Protein AF-A0A7J4B0F9-F1 (afdb_monomer_lite)

Sequence (61 aa):
MPAPRKMPLIITGSVKTSVARAVVRSGSGRITINGFPAENWLYNPYRMLALTPVTLAPEHF

pLDDT: mean 83.98, std 9.46, range [50.41, 96.25]

Foldseek 3Di:
DPDPPPDWDWDWDDDDHDIDIDTHDPDDPFDDDVNHGLCPPPDDVVSCVVCVVCVVCVVVD

Secondary structure (DSSP, 8-state):
-PPP--PPEEEEEEETTEEEEEEE-SSS---EETTEEGGG-S-HHHHHHHHHHHHH-GGG-

Radius of gyration: 13.82 Å; chains: 1; bounding box: 41×22×30 Å

Structure (mmCIF, N/CA/C/O backbone):
data_AF-A0A7J4B0F9-F1
#
_entry.id   AF-A0A7J4B0F9-F1
#
loop_
_atom_site.group_PDB
_atom_site.id
_atom_site.type_symbol
_atom_site.label_atom_id
_atom_site.label_alt_id
_atom_site.label_comp_id
_atom_site.label_asym_id
_atom_site.label_entity_id
_atom_site.label_seq_id
_atom_site.pdbx_PDB_ins_code
_atom_site.Cartn_x
_atom_site.Cartn_y
_atom_site.Cartn_z
_atom_site.occupancy
_atom_site.B_iso_or_equiv
_atom_site.auth_seq_id
_atom_site.auth_comp_id
_atom_site.auth_asym_id
_atom_site.auth_atom_id
_atom_site.pdbx_PDB_model_num
ATOM 1 N N . MET A 1 1 ? -32.076 9.999 15.210 1.00 50.41 1 MET A N 1
ATOM 2 C CA . MET A 1 1 ? -30.947 10.903 14.892 1.00 50.41 1 MET A CA 1
ATOM 3 C C . MET A 1 1 ? -30.055 10.208 13.875 1.00 50.41 1 MET A C 1
ATOM 5 O O . MET A 1 1 ? -29.668 9.079 14.154 1.00 50.41 1 MET A O 1
ATOM 9 N N . PRO A 1 2 ? -29.773 10.786 12.696 1.00 58.91 2 PRO A N 1
ATOM 10 C CA . PRO A 1 2 ? -28.803 10.187 11.785 1.00 58.91 2 PRO A CA 1
ATOM 11 C C . PRO A 1 2 ? -27.410 10.218 12.431 1.00 58.91 2 PRO A C 1
ATOM 13 O O . PRO A 1 2 ? -27.023 11.225 13.021 1.00 58.91 2 PRO A O 1
ATOM 16 N N . ALA A 1 3 ? -26.685 9.100 12.357 1.00 65.50 3 ALA A N 1
ATOM 17 C CA . ALA A 1 3 ? -25.343 8.960 12.915 1.00 65.50 3 ALA A CA 1
ATOM 18 C C . ALA A 1 3 ? -24.387 10.028 12.342 1.00 65.50 3 ALA A C 1
ATOM 20 O O . ALA A 1 3 ? -24.521 10.392 11.167 1.00 65.50 3 ALA A O 1
ATOM 21 N N . PRO A 1 4 ? -23.419 10.536 13.131 1.00 65.88 4 PRO A N 1
ATOM 22 C CA . PRO A 1 4 ? -22.481 11.545 12.658 1.00 65.88 4 PRO A CA 1
ATOM 23 C C . PRO A 1 4 ? -21.740 11.019 11.426 1.00 65.88 4 PRO A C 1
ATOM 25 O O . PRO A 1 4 ? -21.073 9.983 11.475 1.00 65.88 4 PRO A O 1
ATOM 28 N N . ARG A 1 5 ? -21.867 11.730 10.301 1.00 60.91 5 ARG A N 1
ATOM 29 C CA . ARG A 1 5 ? -21.130 11.439 9.068 1.00 60.91 5 ARG A CA 1
ATOM 30 C C .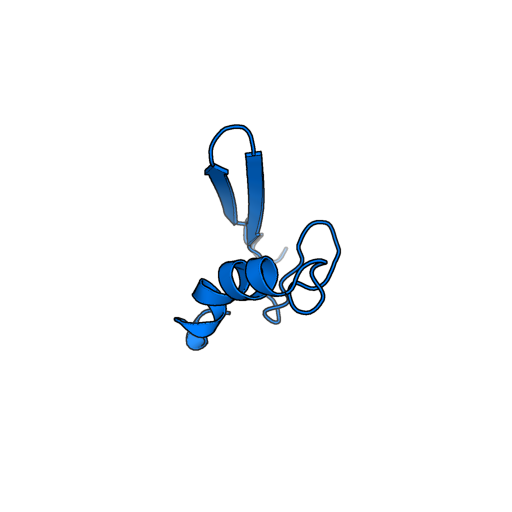 ARG A 1 5 ? -19.646 11.694 9.333 1.00 60.91 5 ARG A C 1
ATOM 32 O O . ARG A 1 5 ? -19.180 12.817 9.173 1.00 60.91 5 ARG A O 1
ATOM 39 N N . LYS A 1 6 ? -18.896 10.670 9.753 1.00 67.44 6 LYS A N 1
ATOM 40 C CA . LYS A 1 6 ? -17.429 10.737 9.767 1.00 67.44 6 LYS A CA 1
ATOM 41 C C . LYS A 1 6 ? -16.969 10.855 8.318 1.00 67.44 6 LYS A C 1
ATOM 43 O O . LYS A 1 6 ? -17.029 9.893 7.553 1.00 67.44 6 LYS A O 1
ATOM 48 N N . MET A 1 7 ? -16.606 12.071 7.932 1.00 72.88 7 MET A N 1
ATOM 49 C CA . MET A 1 7 ? -16.155 12.387 6.586 1.00 72.88 7 MET A CA 1
ATOM 50 C C . MET A 1 7 ? -14.856 11.610 6.318 1.00 72.88 7 MET A C 1
ATOM 52 O O . MET A 1 7 ? -13.961 11.637 7.164 1.00 72.88 7 MET A O 1
ATOM 56 N N . PRO A 1 8 ? -14.751 10.865 5.205 1.00 79.56 8 PRO A N 1
ATOM 57 C CA . PRO A 1 8 ? -13.530 10.138 4.892 1.00 79.56 8 PRO A CA 1
ATOM 58 C C . PRO A 1 8 ? -12.397 11.131 4.625 1.00 79.56 8 PRO A C 1
ATOM 60 O O . PRO A 1 8 ? -12.576 12.089 3.871 1.00 79.56 8 PRO A O 1
ATOM 63 N N . LEU A 1 9 ? -11.231 10.892 5.225 1.00 86.62 9 LEU A N 1
ATOM 64 C CA . LEU A 1 9 ? -10.042 11.688 4.950 1.00 86.62 9 LEU A CA 1
ATOM 65 C C . LEU A 1 9 ? -9.465 11.228 3.610 1.00 86.62 9 LEU A C 1
ATOM 67 O O . LEU A 1 9 ? -9.199 10.042 3.415 1.00 86.62 9 LEU A O 1
ATOM 71 N N . ILE A 1 10 ? -9.296 12.161 2.677 1.00 90.56 10 ILE A N 1
ATOM 72 C CA . ILE A 1 10 ? -8.721 11.880 1.362 1.00 90.56 10 ILE A CA 1
ATOM 73 C C . ILE A 1 10 ? -7.338 12.509 1.326 1.00 90.56 10 ILE A C 1
ATOM 75 O O . ILE A 1 10 ? -7.202 13.728 1.389 1.00 90.56 10 ILE A O 1
ATOM 79 N N . ILE A 1 11 ? -6.323 11.666 1.208 1.00 92.88 11 ILE A N 1
ATOM 80 C CA . ILE A 1 11 ? -4.928 12.077 1.075 1.00 92.88 11 ILE A CA 1
ATOM 81 C C . ILE A 1 11 ? -4.422 11.690 -0.310 1.00 92.88 11 ILE A C 1
ATOM 83 O O . ILE A 1 11 ? -4.838 10.687 -0.893 1.00 92.88 11 ILE A O 1
ATOM 87 N N . THR A 1 12 ? -3.537 12.513 -0.861 1.00 93.00 12 THR A N 1
ATOM 88 C CA . THR A 1 12 ? -2.931 12.268 -2.171 1.00 93.00 12 THR A CA 1
ATOM 89 C C . THR A 1 12 ? -1.420 12.254 -2.011 1.00 93.00 12 THR A C 1
ATOM 91 O O . THR A 1 12 ? -0.862 13.151 -1.387 1.00 93.00 12 THR A O 1
ATOM 94 N N . GLY A 1 13 ? -0.769 11.237 -2.568 1.00 92.75 13 GLY A N 1
ATOM 95 C CA . GLY A 1 13 ? 0.682 11.150 -2.682 1.00 92.75 13 GLY A CA 1
ATOM 96 C C . GLY A 1 13 ? 1.077 11.094 -4.151 1.00 92.75 13 GLY A C 1
ATOM 97 O O . GLY A 1 13 ? 0.402 10.447 -4.951 1.00 92.75 13 GLY A O 1
ATOM 98 N N . SER A 1 14 ? 2.159 11.768 -4.522 1.00 94.44 14 SER A N 1
ATOM 99 C CA . SER A 1 14 ? 2.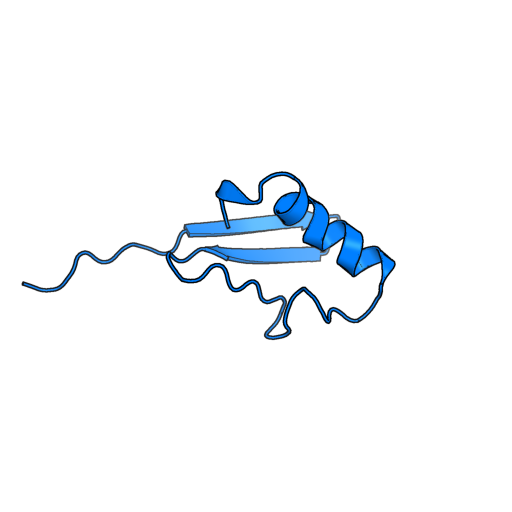638 11.801 -5.904 1.00 94.44 14 SER A CA 1
ATOM 100 C C . SER A 1 14 ? 4.147 11.638 -5.967 1.00 94.44 14 SER A C 1
ATOM 102 O O . SER A 1 14 ? 4.869 12.257 -5.188 1.00 94.44 14 SER A O 1
ATOM 104 N N . VAL A 1 15 ? 4.623 10.847 -6.926 1.00 93.50 15 VAL A N 1
ATOM 105 C CA . VAL A 1 15 ? 6.047 10.696 -7.242 1.00 93.50 15 VAL A CA 1
ATOM 106 C C . VAL A 1 15 ? 6.205 10.731 -8.758 1.00 93.50 15 VAL A C 1
ATOM 108 O O . VAL A 1 15 ? 5.628 9.902 -9.460 1.00 93.50 15 VAL A O 1
ATOM 111 N N . LYS A 1 16 ? 7.019 11.665 -9.269 1.00 94.56 16 LYS A N 1
ATOM 112 C CA . LYS A 1 16 ? 7.193 11.918 -10.712 1.00 94.56 16 LYS A CA 1
ATOM 113 C C . LYS A 1 16 ? 5.838 12.165 -11.398 1.00 94.56 16 LYS A C 1
ATOM 115 O O . LYS A 1 16 ? 5.216 13.188 -11.147 1.00 94.56 16 LYS A O 1
ATOM 120 N N . THR A 1 17 ? 5.391 11.234 -12.241 1.00 96.25 17 THR A N 1
ATOM 121 C CA . THR A 1 17 ? 4.112 11.274 -12.967 1.00 96.25 17 THR A CA 1
ATOM 122 C C . THR A 1 17 ? 3.017 10.434 -12.307 1.00 96.25 17 THR A C 1
ATOM 124 O O . THR A 1 17 ? 1.856 10.525 -12.698 1.00 96.25 17 THR A O 1
ATOM 127 N N . SER A 1 18 ? 3.361 9.620 -11.308 1.00 91.94 18 SER A N 1
ATOM 128 C CA . SER A 1 18 ? 2.426 8.722 -10.635 1.00 91.94 18 SER A CA 1
ATOM 129 C C . SER A 1 18 ? 1.721 9.435 -9.487 1.00 91.94 18 SER A C 1
ATOM 131 O O . SER A 1 18 ? 2.373 10.033 -8.629 1.00 91.94 18 SER A O 1
ATOM 133 N N . VAL A 1 19 ? 0.392 9.320 -9.437 1.00 92.88 19 VAL A N 1
ATOM 134 C CA . VAL A 1 19 ? -0.456 9.894 -8.3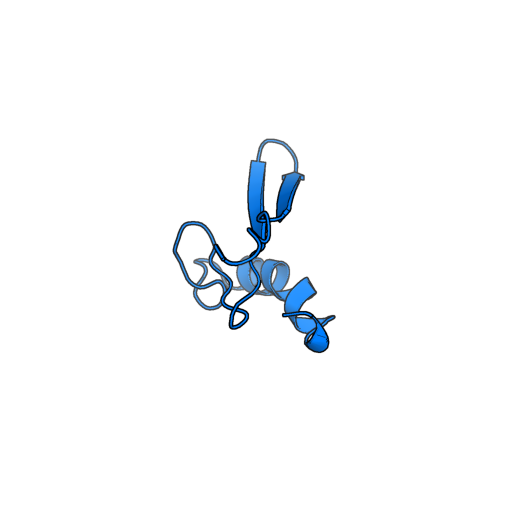83 1.00 92.88 19 VAL A CA 1
ATOM 135 C C . VAL A 1 19 ? -1.283 8.788 -7.738 1.00 92.88 19 VAL A C 1
ATOM 137 O O . VAL A 1 19 ? -1.990 8.053 -8.424 1.00 92.88 19 VAL A O 1
ATOM 140 N N . ALA A 1 20 ? -1.222 8.689 -6.414 1.00 92.56 20 ALA A N 1
ATOM 141 C CA . ALA A 1 20 ? -2.010 7.769 -5.609 1.00 92.56 20 ALA A CA 1
ATOM 142 C C . ALA A 1 20 ? -2.958 8.556 -4.699 1.00 92.56 20 ALA A C 1
ATOM 144 O O . ALA A 1 20 ? -2.553 9.506 -4.028 1.00 92.56 20 ALA A O 1
ATOM 145 N N . ARG A 1 21 ? -4.228 8.147 -4.656 1.00 92.25 21 ARG A N 1
ATOM 146 C CA . ARG A 1 21 ? -5.240 8.697 -3.746 1.00 92.25 21 ARG A CA 1
ATOM 147 C C . ARG A 1 21 ? -5.626 7.641 -2.726 1.00 92.25 21 ARG A C 1
ATOM 149 O O . ARG A 1 21 ? -6.156 6.598 -3.100 1.00 92.25 21 ARG A O 1
ATOM 156 N N . ALA A 1 22 ? -5.389 7.929 -1.453 1.00 91.25 22 ALA A N 1
ATOM 157 C CA . ALA A 1 22 ? -5.800 7.077 -0.350 1.00 91.25 22 ALA A CA 1
ATOM 158 C C . ALA A 1 22 ? -7.029 7.677 0.338 1.00 91.25 22 ALA A C 1
ATOM 160 O O . ALA A 1 22 ? -7.079 8.863 0.670 1.00 91.25 22 ALA A O 1
ATOM 161 N N . VAL A 1 23 ? -8.038 6.831 0.525 1.00 90.00 23 VAL A N 1
ATOM 162 C CA . VAL A 1 23 ? -9.284 7.167 1.211 1.00 90.00 23 VAL A CA 1
ATOM 163 C C . VAL A 1 23 ? -9.254 6.466 2.557 1.00 90.00 23 VAL A C 1
ATOM 165 O O . VAL A 1 23 ? -9.410 5.249 2.628 1.00 90.00 23 VAL A O 1
ATOM 168 N N . VAL A 1 24 ? -9.055 7.235 3.622 1.00 87.75 24 VAL A N 1
ATOM 169 C CA . VAL A 1 24 ? -8.977 6.715 4.985 1.00 87.75 24 VAL A CA 1
ATOM 170 C C . VAL A 1 24 ? -10.364 6.767 5.611 1.00 87.75 24 VAL A C 1
ATOM 172 O O . VAL A 1 24 ? -11.025 7.809 5.660 1.00 87.75 24 VAL A O 1
ATOM 175 N N . ARG A 1 25 ? -10.818 5.605 6.075 1.00 86.56 25 ARG A N 1
ATOM 176 C CA . ARG A 1 25 ? -12.087 5.420 6.779 1.00 86.56 25 ARG A CA 1
ATOM 177 C C . ARG A 1 25 ? -11.806 4.701 8.089 1.00 86.56 25 ARG A C 1
ATOM 179 O O . ARG A 1 25 ? -10.964 3.813 8.133 1.00 86.56 25 ARG A O 1
ATOM 186 N N . SER A 1 26 ? -12.534 5.070 9.138 1.00 82.31 26 SER A N 1
ATOM 187 C CA . SER A 1 26 ? -12.513 4.322 10.397 1.00 82.31 26 SER A CA 1
ATOM 188 C C . SER A 1 26 ? -13.113 2.934 10.146 1.00 82.31 26 SER A C 1
ATOM 190 O O . SER A 1 26 ? -14.225 2.835 9.627 1.00 82.31 26 SER A O 1
ATOM 192 N N . GLY A 1 27 ? -12.355 1.880 10.444 1.00 82.25 27 GLY A N 1
ATOM 193 C CA . GLY A 1 27 ? -12.711 0.499 10.128 1.00 82.25 27 GLY A CA 1
ATOM 194 C C . GLY A 1 27 ? -11.698 -0.493 10.696 1.00 82.25 27 GLY A C 1
ATOM 195 O O . GLY A 1 27 ? -10.935 -0.154 11.590 1.00 82.25 27 GLY A O 1
ATOM 196 N N . SER A 1 28 ? -11.693 -1.714 10.164 1.00 80.62 28 SER A N 1
ATOM 197 C CA . SER A 1 28 ? -10.897 -2.848 10.655 1.00 80.62 28 SER A CA 1
ATOM 198 C C . SER A 1 28 ? -9.442 -2.882 10.151 1.00 80.62 28 SER A C 1
ATOM 200 O O . SER A 1 28 ? -8.894 -3.970 10.004 1.00 80.62 28 SER A O 1
ATOM 202 N N . GLY A 1 29 ? -8.866 -1.745 9.751 1.00 82.56 29 GLY A N 1
ATOM 203 C CA . GLY A 1 29 ? -7.468 -1.690 9.292 1.00 82.56 29 GLY A CA 1
ATOM 204 C C . GLY A 1 29 ? -7.170 -2.308 7.922 1.00 82.56 29 GLY A C 1
ATOM 205 O O . GLY A 1 29 ? -6.015 -2.530 7.572 1.00 82.56 29 GLY A O 1
ATOM 206 N N . ARG A 1 30 ? -8.188 -2.614 7.105 1.00 87.19 30 ARG A N 1
ATOM 207 C CA . ARG A 1 30 ? -7.971 -3.251 5.796 1.00 87.19 30 ARG A CA 1
ATOM 208 C C . ARG A 1 30 ? -7.405 -2.258 4.779 1.00 87.19 30 ARG A C 1
ATOM 210 O O . ARG A 1 30 ? -8.082 -1.297 4.409 1.00 87.19 30 ARG A O 1
ATOM 217 N N . ILE A 1 31 ? -6.214 -2.548 4.258 1.00 89.06 31 ILE A N 1
ATOM 218 C CA . ILE A 1 31 ? -5.531 -1.719 3.260 1.00 89.06 31 ILE A CA 1
ATOM 219 C C . ILE A 1 31 ? -5.606 -2.394 1.890 1.00 89.06 31 ILE A C 1
ATOM 221 O O . ILE A 1 31 ? -5.248 -3.559 1.718 1.00 89.06 31 ILE A O 1
ATOM 225 N N . THR A 1 32 ? -6.070 -1.648 0.890 1.00 89.94 32 THR A N 1
ATOM 226 C CA . THR A 1 32 ? -6.164 -2.132 -0.491 1.00 89.94 32 THR A CA 1
ATOM 227 C C . THR A 1 32 ? -5.579 -1.129 -1.468 1.00 89.94 32 THR A C 1
ATOM 229 O O . THR A 1 32 ? -5.864 0.065 -1.376 1.00 89.94 32 THR A O 1
ATOM 232 N N . ILE A 1 33 ? -4.834 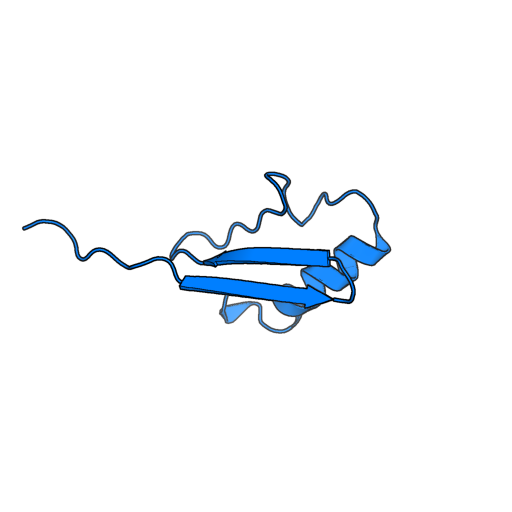-1.624 -2.452 1.00 89.38 33 ILE A N 1
ATOM 233 C CA . ILE A 1 33 ? -4.250 -0.855 -3.549 1.00 89.38 33 ILE A CA 1
ATOM 234 C C . ILE A 1 33 ? -4.988 -1.259 -4.824 1.00 89.38 33 ILE A C 1
ATOM 236 O O . ILE A 1 33 ? -4.920 -2.412 -5.242 1.00 89.38 33 ILE A O 1
ATOM 240 N N . ASN A 1 34 ? -5.728 -0.331 -5.436 1.00 87.88 34 ASN A N 1
ATOM 241 C CA . ASN A 1 34 ? -6.536 -0.595 -6.638 1.00 87.88 34 ASN A CA 1
ATOM 242 C C . ASN A 1 34 ? -7.460 -1.828 -6.511 1.00 87.88 34 ASN A C 1
ATOM 244 O O . ASN A 1 34 ? -7.666 -2.559 -7.475 1.00 87.88 34 ASN A O 1
ATOM 248 N N . GLY A 1 35 ? -7.994 -2.081 -5.309 1.00 86.56 35 GLY A N 1
ATOM 249 C CA . GLY A 1 35 ? -8.868 -3.225 -5.015 1.00 86.56 35 GLY A CA 1
ATOM 250 C C . GLY A 1 35 ? -8.145 -4.521 -4.627 1.00 86.56 35 GLY A C 1
ATOM 251 O O . GLY A 1 35 ? -8.791 -5.442 -4.131 1.00 86.56 35 GLY A O 1
ATOM 252 N N . PHE A 1 36 ? -6.820 -4.585 -4.764 1.00 88.00 36 PHE A N 1
ATOM 253 C CA . PHE A 1 36 ? -6.018 -5.723 -4.317 1.00 88.00 36 PHE A CA 1
ATOM 254 C C . PHE A 1 36 ? -5.530 -5.525 -2.876 1.00 88.00 36 PHE A C 1
ATOM 256 O O . PHE A 1 36 ? -5.175 -4.401 -2.512 1.00 88.00 36 PHE A O 1
ATOM 263 N N . PRO A 1 37 ? -5.485 -6.580 -2.042 1.00 88.25 37 PRO A N 1
ATOM 264 C CA . PRO A 1 37 ? -4.857 -6.511 -0.724 1.00 88.25 37 PRO A CA 1
ATOM 265 C C . PRO A 1 37 ? -3.384 -6.107 -0.840 1.00 88.25 37 PRO A C 1
ATOM 267 O O . PRO A 1 37 ? -2.671 -6.615 -1.712 1.00 88.25 37 PRO A O 1
ATOM 270 N N . ALA A 1 38 ? -2.926 -5.197 0.023 1.00 85.94 38 ALA A N 1
ATOM 271 C CA . ALA A 1 38 ? -1.549 -4.698 -0.016 1.00 85.94 38 ALA A CA 1
ATOM 272 C C . ALA A 1 38 ? -0.513 -5.823 0.183 1.00 85.94 38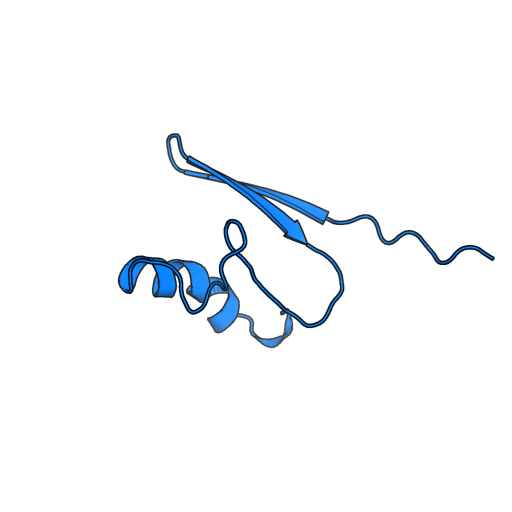 ALA A C 1
ATOM 274 O O . ALA A 1 38 ? 0.581 -5.775 -0.377 1.00 85.94 38 ALA A O 1
ATOM 275 N N . GLU A 1 39 ? -0.883 -6.882 0.906 1.00 84.56 39 GLU A N 1
ATOM 276 C CA . GLU A 1 39 ? -0.055 -8.057 1.179 1.00 84.56 39 GLU A CA 1
ATOM 277 C C . GLU A 1 39 ? 0.218 -8.902 -0.073 1.00 84.56 39 GLU A C 1
ATOM 279 O O . GLU A 1 39 ? 1.201 -9.642 -0.111 1.00 84.56 39 GLU A O 1
ATOM 284 N N . ASN A 1 40 ? -0.622 -8.793 -1.105 1.00 84.50 40 ASN A N 1
ATOM 285 C CA . ASN A 1 40 ? -0.513 -9.572 -2.339 1.00 84.50 40 ASN A CA 1
ATOM 286 C C . ASN A 1 40 ? -0.183 -8.701 -3.562 1.00 84.50 40 ASN A C 1
ATOM 288 O O . ASN A 1 40 ? -0.519 -9.039 -4.697 1.00 84.50 40 ASN A O 1
ATOM 292 N N . TRP A 1 41 ? 0.428 -7.534 -3.346 1.00 83.69 41 TRP A N 1
ATOM 293 C CA . TRP A 1 41 ? 0.746 -6.631 -4.445 1.00 83.69 41 TRP A CA 1
ATOM 294 C C . TRP A 1 41 ? 1.889 -7.177 -5.323 1.00 83.69 41 TRP A C 1
ATOM 296 O O . TRP A 1 41 ? 2.880 -7.691 -4.808 1.00 83.69 41 TRP A O 1
ATOM 306 N N . LEU A 1 42 ? 1.732 -7.048 -6.649 1.00 74.12 42 LEU A N 1
ATOM 307 C CA . LEU A 1 42 ? 2.362 -7.842 -7.725 1.00 74.12 42 LEU A CA 1
ATOM 308 C C . LEU A 1 42 ? 3.887 -8.069 -7.665 1.00 74.12 42 LEU A C 1
ATOM 310 O O . LEU A 1 42 ? 4.372 -9.003 -8.300 1.00 74.12 42 LEU A O 1
ATOM 314 N N . TYR A 1 43 ? 4.656 -7.233 -6.964 1.00 82.62 43 TYR A N 1
ATOM 315 C CA . TYR A 1 43 ? 6.117 -7.326 -6.926 1.00 82.62 43 TYR A CA 1
ATOM 316 C C . TYR A 1 43 ? 6.663 -7.195 -5.502 1.00 82.62 43 TYR A C 1
ATOM 318 O O . TYR A 1 43 ? 6.399 -6.214 -4.804 1.00 82.62 43 TYR A O 1
ATOM 326 N N . ASN A 1 44 ? 7.473 -8.174 -5.089 1.00 78.50 44 ASN A N 1
ATOM 327 C CA . ASN A 1 44 ? 7.920 -8.345 -3.702 1.00 78.50 44 ASN A CA 1
ATOM 328 C C . ASN A 1 44 ? 8.639 -7.109 -3.109 1.00 78.50 44 ASN A C 1
ATOM 330 O O . ASN A 1 44 ? 8.254 -6.661 -2.028 1.00 78.50 44 ASN A O 1
ATOM 334 N N . PRO A 1 45 ? 9.629 -6.503 -3.794 1.00 81.50 45 PRO A N 1
ATOM 335 C CA . PRO A 1 45 ? 10.282 -5.280 -3.318 1.00 81.50 45 PRO A CA 1
ATOM 336 C C . PRO A 1 45 ? 9.346 -4.072 -3.169 1.00 81.50 45 PRO A C 1
ATOM 338 O O . PRO A 1 45 ? 9.454 -3.325 -2.198 1.00 81.50 45 PRO A O 1
ATOM 341 N N . TYR A 1 46 ? 8.399 -3.879 -4.093 1.00 82.56 46 TYR A N 1
ATOM 342 C CA . TYR A 1 46 ? 7.453 -2.757 -4.007 1.00 82.56 46 TYR A CA 1
ATOM 343 C C . TYR A 1 46 ? 6.397 -2.976 -2.930 1.00 82.56 46 TYR A C 1
ATOM 345 O O . TYR A 1 46 ? 5.998 -2.021 -2.266 1.00 82.56 46 TYR A O 1
ATOM 353 N N . ARG A 1 47 ? 6.013 -4.232 -2.690 1.00 85.12 47 ARG A N 1
ATOM 354 C CA . ARG A 1 47 ? 5.182 -4.613 -1.550 1.00 85.12 47 ARG A CA 1
ATOM 355 C C . ARG A 1 47 ? 5.839 -4.228 -0.223 1.00 85.12 47 ARG A C 1
ATOM 357 O O . ARG A 1 47 ? 5.196 -3.593 0.603 1.00 85.12 47 ARG A O 1
ATOM 364 N N . MET A 1 48 ? 7.115 -4.566 -0.033 1.00 85.81 48 MET A N 1
ATOM 365 C CA . MET A 1 48 ? 7.854 -4.238 1.197 1.00 85.81 48 MET A CA 1
ATOM 366 C C . MET A 1 48 ? 7.904 -2.723 1.445 1.00 85.81 48 MET A C 1
ATOM 368 O O . MET A 1 48 ? 7.628 -2.260 2.551 1.00 85.81 48 MET A O 1
ATOM 372 N N . LEU A 1 49 ? 8.184 -1.941 0.397 1.00 87.19 49 LEU A N 1
ATOM 373 C CA . LEU A 1 49 ? 8.199 -0.477 0.470 1.00 87.19 49 LEU A CA 1
ATOM 374 C C . LEU A 1 49 ? 6.818 0.106 0.796 1.00 87.19 49 LEU A C 1
ATOM 376 O O . LEU A 1 49 ? 6.708 0.989 1.641 1.00 87.19 49 LEU A O 1
ATOM 380 N N . ALA A 1 50 ? 5.756 -0.405 0.170 1.00 86.88 50 ALA A N 1
ATOM 381 C CA . ALA A 1 50 ? 4.392 0.050 0.435 1.00 86.88 50 ALA A CA 1
ATOM 382 C C . ALA A 1 50 ? 3.902 -0.304 1.847 1.00 86.88 50 ALA A C 1
ATOM 384 O O . ALA A 1 50 ? 3.117 0.447 2.421 1.00 86.88 50 ALA A O 1
ATOM 385 N N . LEU A 1 51 ? 4.373 -1.421 2.412 1.00 88.62 51 LEU A N 1
ATOM 386 C CA . LEU A 1 51 ? 4.024 -1.861 3.765 1.00 88.62 51 LEU A CA 1
ATOM 387 C C . LEU A 1 51 ? 4.883 -1.221 4.859 1.00 88.62 51 LEU A C 1
ATOM 389 O O . LEU A 1 51 ? 4.459 -1.207 6.005 1.00 88.62 51 LEU A O 1
ATOM 393 N N . THR A 1 52 ? 6.035 -0.634 4.525 1.00 89.50 52 THR A N 1
ATOM 394 C CA . THR A 1 52 ? 6.929 0.033 5.492 1.00 89.50 52 THR A CA 1
ATOM 395 C C . THR A 1 52 ? 6.208 0.961 6.487 1.00 89.50 52 THR A C 1
ATOM 397 O O . THR A 1 52 ? 6.471 0.829 7.682 1.00 89.50 52 THR A O 1
ATOM 400 N N . PRO A 1 53 ? 5.287 1.864 6.080 1.00 87.94 53 PRO A N 1
ATOM 401 C CA . PRO A 1 53 ? 4.569 2.712 7.038 1.00 87.94 53 PRO A CA 1
ATOM 402 C C . PRO A 1 53 ? 3.665 1.922 7.994 1.00 87.94 53 PRO A C 1
ATOM 404 O O . PRO A 1 53 ? 3.528 2.304 9.152 1.00 87.94 53 PRO A O 1
ATOM 407 N N . VAL A 1 54 ? 3.086 0.813 7.530 1.00 87.38 54 VAL A N 1
ATOM 408 C CA . VAL A 1 54 ? 2.256 -0.078 8.355 1.00 87.38 54 VAL A CA 1
ATOM 409 C C . VAL A 1 54 ? 3.129 -0.795 9.382 1.00 87.38 54 VAL A C 1
ATOM 411 O O . VAL A 1 54 ? 2.772 -0.875 10.552 1.00 87.38 54 VAL A O 1
ATOM 414 N N . THR A 1 55 ? 4.310 -1.259 8.967 1.00 87.31 55 THR A N 1
ATOM 415 C CA . THR A 1 55 ? 5.265 -1.927 9.859 1.00 87.31 55 THR A CA 1
ATOM 416 C C . THR A 1 55 ? 5.851 -0.977 10.903 1.00 87.31 55 THR A C 1
ATOM 418 O O . THR A 1 55 ? 6.142 -1.398 12.017 1.00 87.31 55 THR A O 1
ATOM 421 N N . LEU A 1 56 ? 6.050 0.295 10.546 1.00 91.56 56 LEU A N 1
ATOM 422 C CA . LEU A 1 56 ? 6.640 1.296 11.434 1.00 91.56 56 LEU A CA 1
ATOM 423 C C . LEU A 1 56 ? 5.661 1.775 12.515 1.00 91.56 56 LEU A C 1
ATOM 425 O O . LEU A 1 56 ? 6.092 2.118 13.611 1.00 91.56 56 LEU A O 1
ATOM 429 N N . ALA A 1 57 ? 4.363 1.810 12.208 1.00 89.12 57 ALA A N 1
ATOM 430 C CA . ALA A 1 57 ? 3.333 2.331 13.103 1.00 89.12 57 ALA A CA 1
ATOM 431 C C . ALA A 1 57 ? 2.104 1.401 13.179 1.00 89.12 57 ALA A C 1
ATOM 433 O O . ALA A 1 57 ? 1.015 1.792 12.755 1.00 89.12 57 ALA A O 1
ATOM 434 N N . PRO A 1 58 ? 2.245 0.184 13.737 1.00 80.75 58 PRO A N 1
ATOM 435 C CA . PRO A 1 58 ? 1.162 -0.803 13.771 1.00 80.75 58 PRO A CA 1
ATOM 436 C C . PRO A 1 58 ? -0.027 -0.379 14.645 1.00 80.75 58 PRO A C 1
ATOM 438 O O . PRO A 1 58 ? -1.131 -0.860 14.448 1.00 80.75 58 PRO A O 1
ATOM 441 N N . GLU A 1 59 ? 0.164 0.540 15.593 1.00 81.31 59 GLU A N 1
ATOM 442 C CA . GLU A 1 59 ? -0.886 0.999 16.517 1.00 81.31 59 GLU A CA 1
ATOM 443 C C . GLU A 1 59 ? -1.924 1.932 15.862 1.00 81.31 59 GLU A C 1
ATOM 445 O O . GLU A 1 59 ? -2.939 2.271 16.472 1.00 81.31 59 GLU A O 1
ATOM 450 N N . HIS A 1 60 ? -1.665 2.393 14.634 1.00 74.94 60 HIS A N 1
ATOM 451 C CA . HIS A 1 60 ? -2.498 3.371 13.926 1.00 74.94 60 HIS A CA 1
ATOM 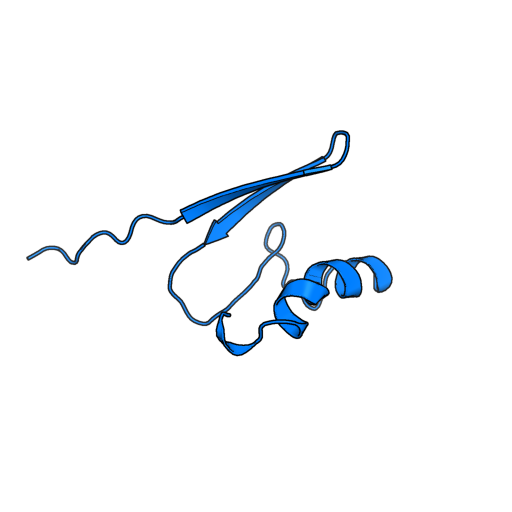452 C C . HIS A 1 60 ? -3.335 2.780 12.783 1.00 74.94 60 HIS A C 1
ATOM 454 O O . HIS A 1 60 ? -4.126 3.516 12.183 1.00 74.94 60 HIS A O 1
ATOM 460 N N . PHE A 1 61 ? -3.176 1.488 12.487 1.00 66.00 61 PHE A N 1
ATOM 461 C CA . PHE A 1 61 ? -3.841 0.784 11.388 1.00 66.00 61 PHE A CA 1
ATOM 462 C C . PHE A 1 61 ? -4.633 -0.411 11.908 1.00 66.00 61 PHE A C 1
ATOM 464 O O . PHE A 1 61 ? -5.782 -0.566 11.437 1.00 66.00 61 PHE A O 1
#